Protein AF-A0A957MYA4-F1 (afdb_monomer)

Foldseek 3Di:
DDDPVNVCVVVDPDAAEDEFFAFPVVVVVVCVVVVHQWHFYDDPNDGDDIDGPPDDAPDRTHCPVVVVVD

Secondary structure (DSSP, 8-state):
---HHHHHHHH-----EEETT-BHHHHHHHHHHHT-SEEEEEETTEEEEEEETTS---SSBTTTTSTT--

Mean predicted aligned error: 5.98 Å

Nearest PDB structures (foldseek):
  2rc3-assembly1_D  TM=9.299E-01  e=1.098E-03  Nitrosomonas europaea ATCC 19718
  2rc3-assembly2_B  TM=9.627E-01  e=3.451E-03  Nitrosomonas europaea ATCC 19718
  4fry-assembly1_A  TM=9.320E-01  e=1.014E-02  Burkholderia ambifaria MC40-6
  6zs7-assembly3_E  TM=7.711E-01  e=1.989E-02  Toxoplasma gondii ME49
  3ghd-assembly1_A  TM=9.032E-01  e=7.155E-02  Pyrococcus furiosus

pLDDT: mean 84.76, std 13.53, range [48.38, 97.19]

Radius of gyration: 13.78 Å; Cα contacts (8 Å, |Δi|>4): 77; chains: 1; bounding box: 31×27×38 Å

Sequence (70 aa):
MGTVHDILARKGSQVFTVPAGASVLDAARVMNEHKIGALLVELDGRTVEVFAGRGRHAGLELGGALEEIL

Solvent-accessible surface area (backbone atoms only — not comparable to full-atom values): 4429 Å² total; per-residue (Å²): 135,85,51,73,65,60,51,36,74,73,72,52,86,84,78,59,72,44,54,49,65,40,39,55,65,57,54,52,49,55,28,62,76,70,73,46,70,60,38,37,26,28,50,97,90,36,82,76,47,77,50,40,88,86,62,89,74,91,58,72,30,38,62,65,75,52,73,83,75,110

Structure (mmCIF, N/CA/C/O backbone):
data_AF-A0A957MYA4-F1
#
_entry.id   AF-A0A957MYA4-F1
#
loop_
_atom_site.group_PDB
_atom_site.id
_atom_site.type_symbol
_a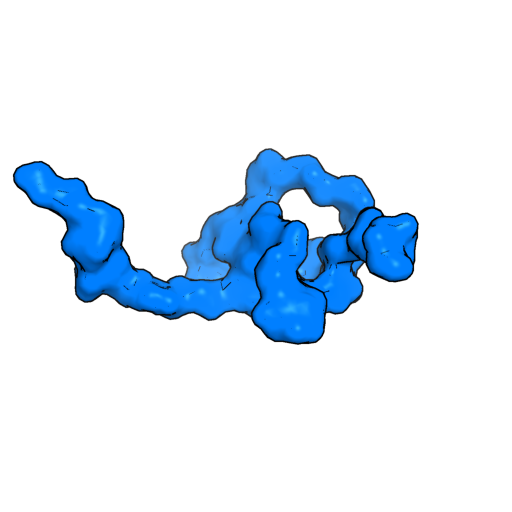tom_site.label_atom_id
_atom_site.label_alt_id
_atom_site.label_comp_id
_atom_site.label_asym_id
_atom_site.label_entity_id
_atom_site.label_seq_id
_atom_site.pdbx_PDB_ins_code
_atom_site.Cartn_x
_atom_site.Cartn_y
_atom_site.Cartn_z
_atom_site.occupancy
_atom_site.B_iso_or_equiv
_atom_site.auth_seq_id
_atom_site.auth_comp_id
_atom_site.auth_asym_id
_atom_site.auth_atom_id
_atom_site.pdbx_PDB_model_num
ATOM 1 N N . MET A 1 1 ? -10.375 -4.547 27.035 1.00 65.06 1 MET A N 1
ATOM 2 C CA . MET A 1 1 ? -9.209 -4.486 26.125 1.00 65.06 1 MET A CA 1
ATOM 3 C C . MET A 1 1 ? -9.727 -4.687 24.715 1.00 65.06 1 MET A C 1
ATOM 5 O O . MET A 1 1 ? -10.450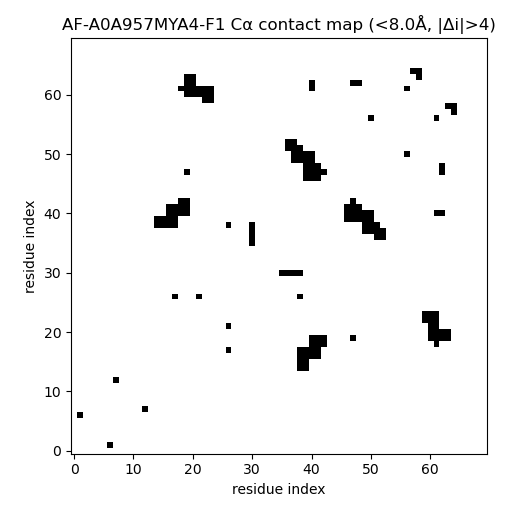 -5.651 24.521 1.00 65.06 1 MET A O 1
ATOM 9 N N . GLY A 1 2 ? -9.452 -3.773 23.782 1.00 84.88 2 GLY A N 1
ATOM 10 C CA . GLY A 1 2 ? -9.846 -3.948 22.379 1.00 84.88 2 GLY A CA 1
ATOM 11 C C . GLY A 1 2 ? -8.823 -4.808 21.644 1.00 84.88 2 GLY A C 1
ATOM 12 O O . GLY A 1 2 ? -7.623 -4.570 21.775 1.00 84.88 2 GLY A O 1
ATOM 13 N N . THR A 1 3 ? -9.288 -5.815 20.913 1.00 95.62 3 THR A N 1
ATOM 14 C CA . THR A 1 3 ? -8.451 -6.662 20.056 1.00 95.62 3 THR A CA 1
ATOM 15 C C . THR A 1 3 ? -8.219 -6.000 18.695 1.00 95.62 3 THR A C 1
ATOM 17 O O . THR A 1 3 ? -8.903 -5.046 18.320 1.00 95.62 3 THR A O 1
ATOM 20 N N . VAL A 1 4 ? -7.277 -6.527 17.906 1.00 93.81 4 VAL A N 1
ATOM 21 C CA . VAL A 1 4 ? -7.102 -6.111 16.501 1.00 93.81 4 VAL A CA 1
ATOM 22 C C . VAL A 1 4 ? -8.395 -6.317 15.706 1.00 93.81 4 VAL A C 1
ATOM 24 O O . VAL A 1 4 ? -8.760 -5.463 14.899 1.00 93.81 4 VAL A O 1
ATOM 27 N N . HIS A 1 5 ? -9.124 -7.402 15.981 1.00 93.56 5 HIS A N 1
ATOM 28 C CA . HIS A 1 5 ? -10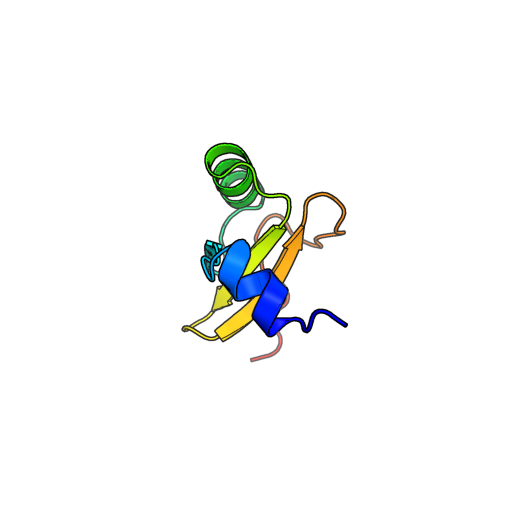.417 -7.680 15.363 1.00 93.56 5 HIS A CA 1
ATOM 29 C C . HIS A 1 5 ? -11.438 -6.570 15.661 1.00 93.56 5 HIS A C 1
ATOM 31 O O . HIS A 1 5 ? -12.103 -6.097 14.745 1.00 93.56 5 HIS A O 1
ATOM 37 N N . ASP A 1 6 ? -11.503 -6.079 16.902 1.00 94.44 6 ASP A N 1
ATOM 38 C CA . ASP A 1 6 ? -12.417 -4.988 17.277 1.00 94.44 6 ASP A CA 1
ATOM 39 C C . ASP A 1 6 ? -12.074 -3.664 16.578 1.00 94.44 6 ASP A C 1
ATOM 41 O O . ASP A 1 6 ? -12.958 -2.871 16.245 1.00 94.44 6 ASP A O 1
ATOM 45 N N . ILE A 1 7 ? -10.785 -3.414 16.328 1.00 94.12 7 ILE A N 1
ATOM 46 C CA . ILE A 1 7 ? -10.330 -2.243 15.569 1.00 94.12 7 ILE A CA 1
ATOM 47 C C . ILE A 1 7 ? -10.740 -2.378 14.099 1.00 94.12 7 ILE A C 1
ATOM 49 O O . ILE A 1 7 ? -11.295 -1.437 13.530 1.00 94.12 7 ILE A O 1
ATOM 53 N N . LEU A 1 8 ? -10.499 -3.540 13.485 1.00 93.81 8 LEU A N 1
ATOM 54 C CA . LEU A 1 8 ? -10.835 -3.795 12.082 1.00 93.81 8 LEU A CA 1
ATOM 55 C C . LEU A 1 8 ? -12.346 -3.803 11.838 1.00 93.81 8 LEU A C 1
ATOM 57 O O . LEU A 1 8 ? -12.787 -3.238 10.843 1.00 93.81 8 LEU A O 1
ATOM 61 N N . ALA A 1 9 ? -13.145 -4.329 12.769 1.00 92.94 9 ALA A N 1
ATOM 62 C CA . ALA A 1 9 ? -14.605 -4.294 12.686 1.00 92.94 9 ALA A CA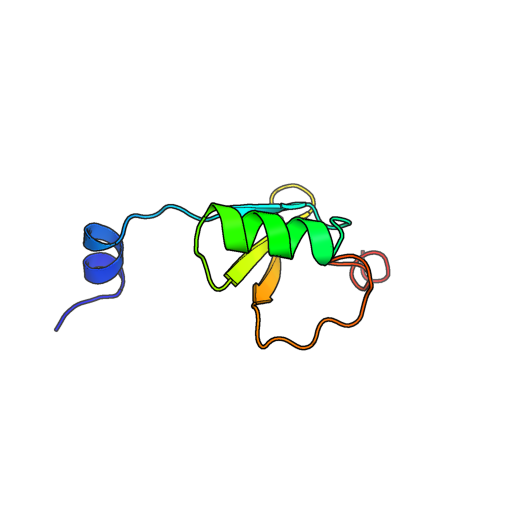 1
ATOM 63 C C . ALA A 1 9 ? -15.156 -2.858 12.591 1.00 92.94 9 ALA A C 1
ATOM 65 O O . ALA A 1 9 ? -16.173 -2.624 11.945 1.00 92.94 9 ALA A O 1
ATOM 66 N N . ARG A 1 10 ? -14.472 -1.883 13.207 1.00 93.38 10 ARG A N 1
ATOM 67 C CA . ARG A 1 10 ? -14.844 -0.458 13.160 1.00 93.38 10 ARG A CA 1
ATOM 68 C C . ARG A 1 10 ? -14.227 0.287 11.977 1.00 93.38 10 ARG A C 1
ATOM 70 O O . ARG A 1 10 ? -14.859 1.186 11.435 1.00 93.38 10 ARG A O 1
ATOM 77 N N . LYS A 1 11 ? -12.983 -0.040 11.614 1.00 90.44 11 LYS A N 1
ATOM 78 C CA . LYS A 1 11 ? -12.221 0.625 10.542 1.00 90.44 11 LYS A CA 1
ATOM 79 C C . LYS A 1 11 ? -12.623 0.137 9.142 1.00 90.44 11 LYS A C 1
ATOM 81 O O . LYS A 1 11 ? -12.512 0.893 8.182 1.00 90.44 11 LYS A O 1
ATOM 86 N N . GLY A 1 12 ? -13.070 -1.113 9.036 1.00 89.94 12 GLY A N 1
ATOM 87 C CA . GLY A 1 12 ? -13.254 -1.837 7.783 1.00 89.94 12 GLY A CA 1
ATOM 88 C C . GLY A 1 12 ? -12.010 -2.637 7.379 1.00 89.94 12 GLY A C 1
ATOM 89 O O . GLY A 1 12 ? -10.884 -2.328 7.779 1.00 89.94 12 GLY A O 1
ATOM 90 N N . SER A 1 13 ? -12.232 -3.664 6.558 1.00 91.12 13 SER A N 1
ATOM 91 C CA . SER A 1 13 ? -11.200 -4.605 6.088 1.00 91.12 13 SER A CA 1
ATOM 92 C C . SER A 1 13 ? -10.672 -4.282 4.687 1.00 91.12 13 SER A C 1
ATOM 94 O O . SER A 1 13 ? -10.056 -5.134 4.055 1.00 91.12 13 SER A O 1
ATOM 96 N N . GLN A 1 14 ? -10.935 -3.078 4.172 1.00 93.50 14 GLN A N 1
ATOM 97 C CA . GLN A 1 14 ? -10.463 -2.674 2.850 1.00 93.50 14 GLN A CA 1
ATOM 98 C C . GLN A 1 14 ? -8.939 -2.542 2.846 1.00 93.50 14 GLN A C 1
ATOM 100 O O . GLN A 1 14 ? -8.356 -1.847 3.683 1.00 93.50 14 GLN A O 1
ATOM 105 N N . VAL A 1 15 ? -8.314 -3.190 1.870 1.00 92.88 15 VAL A N 1
ATOM 106 C CA . VAL A 1 15 ? -6.876 -3.152 1.623 1.00 92.88 15 VAL A CA 1
ATOM 107 C C . VAL A 1 15 ? -6.675 -2.728 0.176 1.00 92.88 15 VAL A C 1
ATOM 109 O O . VAL A 1 15 ? -7.335 -3.251 -0.716 1.00 92.88 15 VAL A O 1
ATOM 112 N N . PHE A 1 16 ? -5.796 -1.754 -0.039 1.00 95.31 16 PHE A N 1
ATOM 113 C CA . PHE A 1 16 ? -5.431 -1.293 -1.372 1.00 95.31 16 PHE A CA 1
ATOM 114 C C . PHE A 1 16 ? -4.125 -1.939 -1.793 1.00 95.31 16 PHE A C 1
ATOM 116 O O . PHE A 1 16 ? -3.176 -1.987 -0.999 1.00 95.31 16 PHE A O 1
ATOM 123 N N . THR A 1 17 ? -4.090 -2.416 -3.033 1.00 95.31 17 THR A N 1
ATOM 124 C CA . THR A 1 17 ? -2.936 -3.107 -3.597 1.00 95.31 17 THR A CA 1
ATOM 125 C C . THR A 1 17 ? -2.572 -2.541 -4.967 1.00 95.31 17 THR A C 1
ATOM 127 O O . THR A 1 17 ? -3.401 -1.924 -5.640 1.00 95.31 17 THR A O 1
ATOM 130 N N . VAL A 1 18 ? -1.308 -2.702 -5.355 1.00 94.88 18 VAL A N 1
ATOM 131 C CA . VAL A 1 18 ? -0.790 -2.410 -6.700 1.00 94.88 18 VAL A CA 1
ATOM 132 C C . VAL A 1 18 ? 0.058 -3.593 -7.171 1.00 94.88 18 VAL A C 1
ATOM 134 O O . VAL A 1 18 ? 0.639 -4.285 -6.330 1.00 94.88 18 VAL A O 1
ATOM 137 N N . PRO A 1 19 ? 0.155 -3.847 -8.485 1.00 93.44 19 PRO A N 1
ATOM 138 C CA . PRO A 1 19 ? 1.010 -4.913 -8.985 1.00 93.44 19 PRO A CA 1
ATOM 139 C C . PRO A 1 19 ? 2.493 -4.595 -8.752 1.00 93.44 19 PRO A C 1
ATOM 141 O O . PRO A 1 19 ? 2.912 -3.435 -8.800 1.00 93.44 19 PRO A O 1
ATOM 144 N N . ALA A 1 20 ? 3.300 -5.633 -8.551 1.00 90.06 20 ALA A N 1
ATO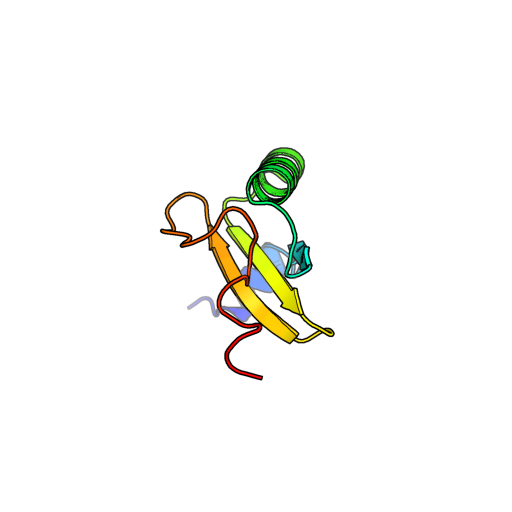M 145 C CA . ALA A 1 20 ? 4.743 -5.544 -8.732 1.00 90.06 20 ALA A CA 1
ATOM 146 C C . ALA A 1 20 ? 5.047 -5.072 -10.167 1.00 90.06 20 ALA A C 1
ATOM 148 O O . ALA A 1 20 ? 4.313 -5.386 -11.105 1.00 90.06 20 ALA A O 1
ATOM 149 N N . GLY A 1 21 ? 6.074 -4.240 -10.322 1.00 88.75 21 GLY A N 1
ATOM 150 C CA . GLY A 1 21 ? 6.363 -3.505 -11.555 1.00 88.75 21 GLY A CA 1
ATOM 151 C C . GLY A 1 21 ? 5.615 -2.172 -11.688 1.00 88.75 21 GLY A C 1
ATOM 152 O O . GLY A 1 21 ? 5.956 -1.370 -12.552 1.00 88.75 21 GLY A O 1
ATOM 153 N N . ALA A 1 22 ? 4.634 -1.868 -10.825 1.00 91.25 22 ALA A N 1
ATOM 154 C CA . ALA A 1 22 ? 4.051 -0.527 -10.792 1.00 91.25 22 ALA A CA 1
ATOM 155 C C . ALA A 1 22 ? 5.121 0.519 -10.448 1.00 91.25 22 ALA A C 1
ATOM 157 O O . ALA A 1 22 ? 5.958 0.313 -9.563 1.00 91.25 22 ALA A O 1
ATOM 158 N N . SER A 1 23 ? 5.065 1.674 -11.113 1.00 90.94 23 SER A N 1
ATOM 159 C CA . SER A 1 23 ? 5.974 2.771 -10.801 1.00 90.94 23 SER A CA 1
ATOM 160 C C . SER A 1 23 ? 5.681 3.344 -9.411 1.00 90.94 23 SER A C 1
ATOM 162 O O . SER A 1 23 ? 4.534 3.380 -8.948 1.00 90.94 23 SER A O 1
ATOM 164 N N . VAL A 1 24 ? 6.712 3.884 -8.759 1.00 89.88 24 VAL A N 1
ATOM 165 C CA . VAL A 1 24 ? 6.548 4.607 -7.484 1.00 89.88 24 VAL A CA 1
ATOM 166 C C . VAL A 1 24 ? 5.551 5.768 -7.621 1.00 89.88 24 VAL A C 1
ATOM 168 O O . VAL A 1 24 ? 4.793 6.056 -6.692 1.00 89.88 24 VAL A O 1
ATOM 171 N N . LEU A 1 25 ? 5.518 6.427 -8.785 1.00 90.62 25 LEU A N 1
ATOM 172 C CA . LEU A 1 25 ? 4.584 7.516 -9.069 1.00 90.62 25 LEU A CA 1
ATOM 173 C C . LEU A 1 25 ? 3.131 7.032 -9.082 1.00 90.62 25 LEU A C 1
ATOM 175 O O . LEU A 1 25 ? 2.267 7.695 -8.507 1.00 90.62 25 LEU A O 1
ATOM 179 N N . ASP A 1 26 ? 2.852 5.896 -9.718 1.00 92.75 26 ASP A N 1
ATOM 180 C CA . ASP A 1 26 ? 1.494 5.358 -9.787 1.00 92.75 26 ASP A CA 1
ATOM 181 C C . ASP A 1 26 ? 1.017 4.895 -8.411 1.00 92.75 26 ASP A C 1
ATOM 183 O O . ASP A 1 26 ? -0.095 5.227 -8.003 1.00 92.75 26 ASP A O 1
ATOM 187 N N . ALA A 1 27 ? 1.891 4.264 -7.625 1.00 93.00 27 ALA A N 1
ATOM 188 C CA . ALA A 1 27 ? 1.582 3.937 -6.238 1.00 93.00 27 ALA A CA 1
ATOM 189 C C . ALA A 1 27 ? 1.294 5.194 -5.396 1.00 93.00 27 ALA A C 1
ATOM 191 O O . ALA A 1 27 ? 0.313 5.236 -4.652 1.00 93.00 27 ALA A O 1
ATOM 192 N N . ALA A 1 28 ? 2.085 6.260 -5.553 1.00 92.31 28 ALA A N 1
ATOM 193 C CA . ALA A 1 28 ? 1.846 7.531 -4.868 1.00 92.31 28 ALA A CA 1
ATOM 194 C C . ALA A 1 28 ? 0.516 8.194 -5.285 1.00 92.31 28 ALA A C 1
ATOM 196 O O . ALA A 1 28 ? -0.158 8.805 -4.450 1.00 92.31 28 ALA A O 1
ATOM 197 N N . ARG A 1 29 ? 0.104 8.058 -6.554 1.00 94.88 29 ARG A N 1
ATOM 198 C CA . ARG A 1 29 ? -1.206 8.529 -7.038 1.00 94.88 29 ARG A CA 1
ATOM 199 C C . ARG A 1 29 ? -2.350 7.773 -6.371 1.00 94.88 29 ARG A C 1
ATOM 201 O O . ARG A 1 29 ? -3.224 8.426 -5.805 1.00 94.88 29 ARG A O 1
ATOM 208 N N . VAL A 1 30 ? -2.285 6.440 -6.342 1.00 95.81 30 VAL A N 1
ATOM 209 C CA . VAL A 1 30 ? -3.263 5.579 -5.649 1.00 95.81 30 VAL A CA 1
ATOM 210 C C . VAL A 1 30 ? -3.358 5.957 -4.168 1.00 95.81 30 VAL A C 1
ATOM 212 O O . VAL A 1 30 ? -4.452 6.120 -3.623 1.00 95.81 30 VAL A O 1
ATOM 215 N N . MET A 1 31 ? -2.215 6.190 -3.512 1.00 95.19 31 MET A N 1
ATOM 216 C CA . MET A 1 31 ? -2.189 6.650 -2.122 1.00 95.19 31 MET A CA 1
ATOM 217 C C . MET A 1 31 ? -2.912 7.987 -1.927 1.00 95.19 31 MET A C 1
ATOM 219 O O . MET A 1 31 ? -3.664 8.153 -0.964 1.00 95.19 31 MET A O 1
ATOM 223 N N . ASN A 1 32 ? -2.706 8.944 -2.835 1.00 95.50 32 ASN A N 1
ATOM 224 C CA . ASN A 1 32 ? -3.339 10.256 -2.757 1.00 95.50 32 ASN A CA 1
ATOM 225 C C . ASN A 1 32 ? -4.840 10.219 -3.088 1.00 95.50 32 ASN A C 1
ATOM 227 O O . ASN A 1 32 ? -5.605 10.953 -2.457 1.00 95.50 32 ASN A O 1
ATOM 231 N N . GLU A 1 33 ? -5.272 9.390 -4.039 1.00 97.19 33 GLU A N 1
ATOM 232 C CA . GLU A 1 33 ? -6.692 9.201 -4.362 1.00 97.19 33 GLU A CA 1
ATOM 233 C C . GLU A 1 33 ? -7.454 8.611 -3.177 1.00 97.19 33 GLU A C 1
ATOM 235 O O . GLU A 1 33 ? -8.490 9.145 -2.779 1.00 97.19 33 GLU A O 1
ATOM 240 N N . HIS A 1 34 ? -6.900 7.578 -2.543 1.00 95.69 34 HIS A N 1
ATOM 241 C CA . HIS A 1 34 ? -7.552 6.899 -1.422 1.00 95.69 34 HIS A CA 1
ATOM 242 C C . HIS A 1 34 ? -7.233 7.497 -0.047 1.00 95.69 34 HIS A C 1
ATOM 244 O O . HIS A 1 34 ? -7.751 7.019 0.962 1.00 95.69 34 HIS A O 1
ATOM 250 N N . LYS A 1 35 ? -6.407 8.552 0.008 1.00 95.00 35 LYS A N 1
ATOM 251 C CA . LYS A 1 35 ? -5.972 9.226 1.246 1.00 95.00 35 LYS A CA 1
ATOM 252 C C . LYS A 1 35 ? -5.346 8.258 2.260 1.00 95.00 35 LYS A C 1
ATOM 254 O O . LYS A 1 35 ? -5.594 8.348 3.462 1.00 95.00 35 LYS A O 1
ATOM 259 N N . ILE A 1 36 ? -4.513 7.340 1.771 1.00 95.06 36 ILE A N 1
ATOM 260 C CA . ILE A 1 36 ? -3.827 6.316 2.571 1.00 95.06 36 ILE A CA 1
ATOM 261 C C . ILE A 1 36 ? -2.321 6.586 2.665 1.00 95.06 36 ILE A C 1
ATOM 263 O O . ILE A 1 36 ? -1.717 7.181 1.777 1.00 95.06 36 ILE A O 1
ATOM 267 N N . GLY A 1 37 ? -1.706 6.134 3.761 1.00 92.69 37 GLY A N 1
ATOM 268 C CA . GLY A 1 37 ? -0.265 6.283 4.013 1.00 92.69 37 GLY A CA 1
ATOM 269 C C . GLY A 1 37 ? 0.587 5.067 3.632 1.00 92.69 37 GLY A C 1
ATOM 270 O O . GLY A 1 37 ? 1.816 5.163 3.668 1.00 92.69 37 GLY A O 1
ATOM 271 N N . ALA A 1 38 ? -0.053 3.947 3.289 1.00 93.31 38 ALA A N 1
ATOM 272 C CA . ALA A 1 38 ? 0.594 2.718 2.851 1.00 93.31 38 ALA A CA 1
ATOM 273 C C . ALA A 1 38 ? -0.360 1.857 2.007 1.00 93.31 38 ALA A C 1
ATOM 275 O O . ALA A 1 38 ? -1.577 1.946 2.189 1.00 93.31 38 ALA A O 1
ATOM 276 N N . LEU A 1 39 ? 0.199 1.017 1.137 1.00 94.69 39 LEU A N 1
ATOM 277 C CA . LEU A 1 39 ? -0.505 0.019 0.325 1.00 94.69 39 LEU A CA 1
ATOM 278 C C . LEU A 1 39 ? 0.339 -1.257 0.184 1.00 94.69 39 LEU A C 1
ATOM 280 O O . LEU A 1 39 ? 1.534 -1.246 0.489 1.00 94.69 39 LEU A O 1
ATOM 284 N N . LEU A 1 40 ? -0.279 -2.356 -0.249 1.00 94.44 40 LEU A N 1
ATOM 285 C CA . LEU A 1 40 ? 0.436 -3.608 -0.512 1.00 94.44 40 LEU A CA 1
ATOM 286 C C . LEU A 1 40 ? 0.873 -3.692 -1.975 1.00 94.44 40 LEU A C 1
ATOM 288 O O . LEU A 1 40 ? 0.142 -3.286 -2.873 1.00 94.44 40 LEU A O 1
ATOM 292 N N . VAL A 1 41 ? 2.047 -4.260 -2.208 1.00 92.62 41 VAL A N 1
ATOM 293 C CA . VAL A 1 41 ? 2.512 -4.640 -3.543 1.00 92.62 41 VAL A CA 1
ATOM 294 C C . VAL A 1 41 ? 2.287 -6.134 -3.701 1.00 92.62 41 VAL A C 1
ATOM 296 O O . VAL A 1 41 ? 2.675 -6.913 -2.823 1.00 92.62 41 VAL A O 1
ATOM 299 N N . GLU A 1 42 ? 1.657 -6.532 -4.798 1.00 93.44 42 GLU A N 1
ATOM 300 C CA . GLU A 1 42 ? 1.305 -7.923 -5.068 1.00 93.44 42 GLU A CA 1
ATOM 301 C C . GLU A 1 42 ? 1.936 -8.438 -6.358 1.00 93.44 42 GLU A C 1
ATOM 303 O O . GLU A 1 42 ? 1.949 -7.753 -7.377 1.00 93.44 42 GLU A O 1
ATOM 308 N N . LEU A 1 43 ? 2.404 -9.682 -6.321 1.00 89.94 43 LEU A N 1
ATOM 309 C CA . LEU A 1 43 ? 2.846 -10.445 -7.482 1.00 89.94 43 LEU A CA 1
ATOM 310 C C . LEU A 1 43 ? 2.093 -11.776 -7.479 1.00 89.94 43 LEU A C 1
ATOM 31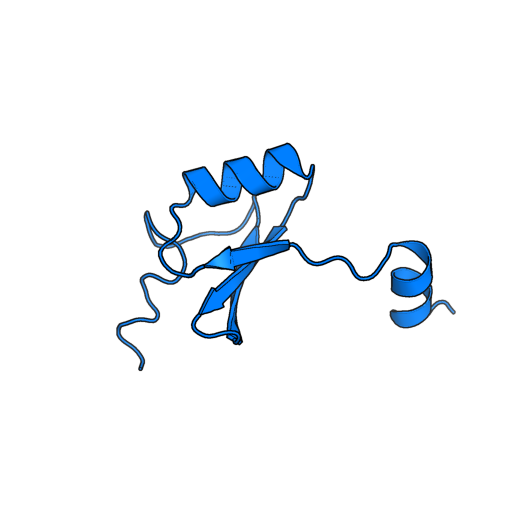2 O O . LEU A 1 43 ? 2.117 -12.492 -6.479 1.00 89.94 43 LEU A O 1
ATOM 316 N N . ASP A 1 44 ? 1.372 -12.079 -8.559 1.00 88.75 44 ASP A N 1
ATOM 317 C CA . ASP A 1 44 ? 0.596 -13.320 -8.716 1.00 88.75 44 ASP A CA 1
ATOM 318 C C . ASP A 1 44 ? -0.323 -13.651 -7.523 1.00 88.75 44 ASP A C 1
ATOM 320 O O . ASP A 1 44 ? -0.402 -14.785 -7.043 1.00 88.75 44 ASP A O 1
ATOM 324 N N . GLY A 1 45 ? -1.009 -12.627 -7.001 1.00 86.94 45 GLY A N 1
ATOM 325 C CA . GLY A 1 45 ? -1.925 -12.757 -5.862 1.00 86.94 45 GLY A CA 1
ATOM 326 C C . GLY A 1 45 ? -1.232 -12.979 -4.513 1.00 86.94 45 GLY A C 1
ATOM 327 O O . GLY A 1 45 ? -1.892 -13.317 -3.530 1.00 86.94 45 GLY A O 1
ATOM 328 N N . ARG A 1 46 ? 0.093 -12.808 -4.446 1.00 87.75 46 ARG A N 1
ATOM 329 C CA . ARG A 1 46 ? 0.873 -12.850 -3.207 1.00 87.75 46 ARG A CA 1
ATOM 330 C C . ARG A 1 46 ? 1.356 -11.455 -2.860 1.00 87.75 46 ARG A C 1
ATOM 332 O O . ARG A 1 46 ? 1.944 -10.775 -3.693 1.00 87.75 46 ARG A O 1
ATOM 339 N N . THR A 1 47 ? 1.166 -11.045 -1.612 1.00 88.88 47 THR A N 1
ATOM 340 C CA . THR A 1 47 ? 1.788 -9.824 -1.095 1.00 88.88 47 THR A CA 1
ATOM 341 C C . THR A 1 47 ? 3.296 -10.014 -1.002 1.00 88.88 47 THR A C 1
ATOM 343 O O . THR A 1 47 ? 3.765 -10.915 -0.306 1.00 88.88 47 THR A O 1
ATOM 346 N N . VAL A 1 48 ? 4.043 -9.146 -1.677 1.00 89.06 48 VAL A N 1
ATOM 347 C CA . VAL A 1 48 ? 5.505 -9.212 -1.730 1.00 89.06 48 VAL A CA 1
ATOM 348 C C . VAL A 1 48 ? 6.194 -8.049 -1.020 1.00 89.06 48 VAL A C 1
ATOM 350 O O . VAL A 1 48 ? 7.297 -8.212 -0.507 1.00 89.06 48 VAL A O 1
ATOM 353 N N . GLU A 1 49 ? 5.540 -6.890 -0.931 1.00 86.69 49 GLU A N 1
ATOM 354 C CA . GLU A 1 49 ? 6.090 -5.698 -0.280 1.00 86.69 49 GLU A CA 1
ATOM 355 C C . GLU A 1 49 ? 4.970 -4.846 0.342 1.00 86.69 49 GLU A C 1
ATOM 357 O O . GLU A 1 49 ? 3.818 -4.873 -0.092 1.00 86.69 49 GLU A O 1
ATOM 362 N N . VAL A 1 50 ? 5.313 -4.068 1.373 1.00 90.25 50 VAL A N 1
ATOM 363 C CA . VAL A 1 50 ? 4.478 -2.970 1.880 1.00 90.25 50 VAL A CA 1
ATOM 364 C C . VAL A 1 50 ? 5.107 -1.648 1.450 1.00 90.25 50 VAL A C 1
ATOM 366 O O . VAL A 1 50 ? 6.198 -1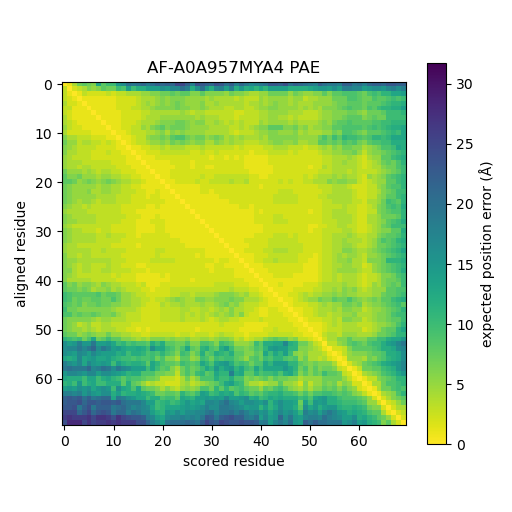.302 1.908 1.00 90.25 50 VAL A O 1
ATOM 369 N N . PHE A 1 51 ? 4.402 -0.881 0.620 1.00 91.31 51 PHE A N 1
ATOM 370 C CA . PHE A 1 51 ? 4.829 0.452 0.204 1.00 91.31 51 PHE A CA 1
ATOM 371 C C . PHE A 1 51 ? 4.255 1.512 1.146 1.00 91.31 51 PHE A C 1
ATOM 373 O O . PHE A 1 51 ? 3.053 1.516 1.412 1.00 91.31 51 PHE A O 1
ATOM 380 N N . ALA A 1 52 ? 5.090 2.419 1.661 1.00 89.69 52 ALA A N 1
ATOM 381 C CA . ALA A 1 52 ? 4.660 3.452 2.603 1.00 89.69 52 ALA A CA 1
ATOM 382 C C . ALA A 1 52 ? 5.425 4.759 2.392 1.00 89.69 52 ALA A C 1
ATOM 384 O O . ALA A 1 52 ? 6.623 4.754 2.136 1.00 89.69 52 ALA A O 1
ATOM 385 N N . GLY A 1 53 ? 4.773 5.902 2.624 1.00 82.69 53 GLY A N 1
ATOM 386 C CA . GLY A 1 53 ? 5.356 7.224 2.331 1.00 82.69 53 GLY A CA 1
ATOM 387 C C . GLY A 1 53 ? 6.626 7.603 3.118 1.00 82.69 53 GLY A C 1
ATOM 388 O O . GLY A 1 53 ? 7.232 8.628 2.829 1.00 82.69 53 GLY A O 1
ATOM 389 N N . ARG A 1 54 ? 7.034 6.812 4.122 1.00 75.12 54 ARG A N 1
ATOM 390 C CA . ARG A 1 54 ? 8.308 6.980 4.856 1.00 75.12 54 ARG A CA 1
ATOM 391 C C . ARG A 1 54 ? 9.293 5.819 4.658 1.00 75.12 54 ARG A C 1
ATOM 393 O O . ARG A 1 54 ? 10.312 5.772 5.346 1.00 75.12 54 ARG A O 1
ATOM 400 N N . GLY A 1 55 ? 8.976 4.873 3.776 1.00 64.12 55 GLY A N 1
ATOM 401 C CA . GLY A 1 55 ? 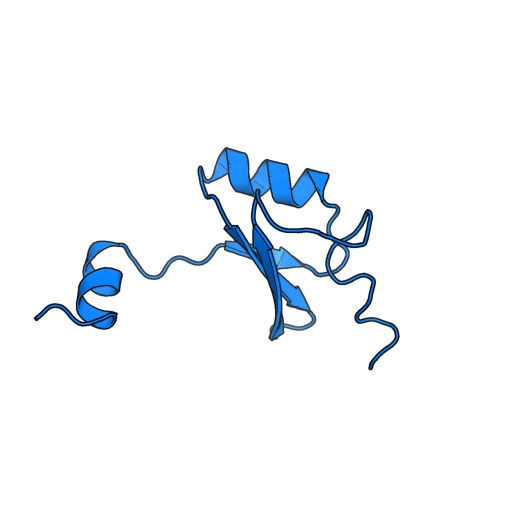9.833 3.741 3.442 1.00 64.12 55 GLY A CA 1
ATOM 402 C C . GLY A 1 55 ? 10.975 4.145 2.512 1.00 64.12 55 GLY A C 1
ATOM 403 O O . GLY A 1 55 ? 10.879 5.114 1.760 1.00 64.12 55 GLY A O 1
ATOM 404 N N . ARG A 1 56 ? 12.088 3.409 2.580 1.00 62.69 56 ARG A N 1
ATOM 405 C CA . ARG A 1 56 ? 13.148 3.491 1.570 1.00 62.69 56 ARG A CA 1
ATOM 406 C C . ARG A 1 56 ? 12.881 2.404 0.538 1.00 62.69 56 ARG A C 1
ATOM 408 O O . ARG A 1 56 ? 12.965 1.231 0.884 1.00 62.69 56 ARG A O 1
ATOM 415 N N . HIS A 1 57 ? 12.582 2.806 -0.690 1.00 70.75 57 HIS A N 1
ATOM 416 C CA . HIS A 1 57 ? 12.296 1.902 -1.802 1.00 70.75 57 HIS A CA 1
ATOM 417 C C . HIS A 1 57 ? 13.469 1.965 -2.782 1.00 70.75 57 HIS A C 1
ATOM 419 O O . HIS A 1 57 ? 13.812 3.037 -3.282 1.00 70.75 57 HIS A O 1
ATOM 425 N N . ALA A 1 58 ? 14.152 0.837 -2.970 1.00 60.56 58 ALA A N 1
ATOM 426 C CA . ALA A 1 58 ? 15.335 0.731 -3.817 1.00 60.56 58 ALA A CA 1
ATOM 427 C C . ALA A 1 58 ? 14.905 0.402 -5.255 1.00 60.56 58 ALA A C 1
ATOM 429 O O . ALA A 1 58 ? 15.053 -0.725 -5.706 1.00 60.56 58 ALA A O 1
ATOM 430 N N . GLY A 1 59 ? 14.304 1.366 -5.954 1.00 65.81 59 GLY A N 1
ATOM 431 C CA . GLY A 1 59 ? 13.843 1.166 -7.329 1.00 65.81 59 GLY A CA 1
ATOM 432 C C . GLY A 1 59 ? 12.960 2.300 -7.843 1.00 65.81 59 GLY A C 1
ATOM 433 O O . GLY A 1 59 ? 12.354 3.032 -7.062 1.00 65.81 59 GLY A O 1
ATOM 434 N N . LEU A 1 60 ? 12.897 2.446 -9.170 1.00 66.81 60 LEU A N 1
ATOM 435 C CA . LEU A 1 60 ? 11.879 3.268 -9.845 1.00 66.81 60 LEU A CA 1
ATOM 436 C C . LEU A 1 60 ? 10.535 2.521 -9.957 1.00 66.81 60 LEU A C 1
ATOM 438 O O . LEU A 1 60 ? 9.484 3.147 -10.113 1.00 66.81 60 LEU A O 1
ATOM 442 N N . GLU A 1 61 ? 10.590 1.195 -9.821 1.00 76.12 61 GLU A N 1
ATOM 443 C CA . GLU A 1 61 ? 9.483 0.247 -9.915 1.00 76.12 61 GLU A CA 1
ATOM 444 C C . GLU A 1 61 ? 9.414 -0.587 -8.630 1.00 76.12 61 GLU A C 1
ATOM 446 O O . GLU A 1 61 ? 10.439 -0.952 -8.044 1.00 76.12 61 GLU A O 1
ATOM 451 N N . LEU A 1 62 ? 8.196 -0.851 -8.164 1.00 80.00 62 LEU A N 1
ATOM 452 C CA . LEU A 1 62 ? 7.942 -1.609 -6.941 1.00 80.00 62 LEU A CA 1
ATOM 453 C C . LEU A 1 62 ? 8.197 -3.099 -7.163 1.00 80.00 62 LEU A C 1
ATOM 455 O O . LEU A 1 62 ? 7.822 -3.644 -8.196 1.00 80.00 62 LEU A O 1
ATOM 459 N N . GLY A 1 63 ? 8.820 -3.771 -6.193 1.00 69.88 63 GLY A N 1
ATOM 460 C CA . GLY A 1 63 ? 9.176 -5.185 -6.327 1.00 69.88 63 GLY A CA 1
ATOM 461 C C . GLY A 1 63 ? 10.333 -5.491 -7.292 1.00 69.88 63 GLY A C 1
ATOM 462 O O . GLY A 1 63 ? 10.605 -6.662 -7.525 1.00 69.88 63 GLY A O 1
ATOM 463 N N . GLY A 1 64 ? 11.059 -4.490 -7.807 1.00 63.69 64 GLY A N 1
ATOM 464 C CA . GLY A 1 64 ? 12.144 -4.696 -8.784 1.00 63.69 64 GLY A CA 1
ATOM 465 C C . GLY A 1 64 ? 13.318 -5.571 -8.309 1.00 63.69 64 GLY A C 1
ATOM 466 O O . GLY A 1 64 ? 14.064 -6.085 -9.130 1.00 63.69 64 GLY A O 1
ATOM 467 N N . ALA A 1 65 ? 13.475 -5.790 -6.999 1.00 60.47 65 ALA A N 1
ATOM 468 C CA . ALA A 1 65 ? 14.482 -6.706 -6.445 1.00 60.47 65 ALA A CA 1
ATOM 469 C C . ALA A 1 65 ? 13.996 -8.165 -6.321 1.00 60.47 65 ALA A C 1
ATOM 471 O O . ALA A 1 65 ? 14.750 -9.028 -5.876 1.00 60.47 65 ALA A O 1
ATOM 472 N N . LEU A 1 66 ? 12.731 -8.445 -6.646 1.00 57.78 66 LEU A N 1
ATOM 473 C CA . LEU A 1 66 ? 12.120 -9.761 -6.451 1.00 57.78 66 LEU A CA 1
ATOM 474 C C . LEU A 1 66 ? 12.207 -10.653 -7.691 1.00 57.78 66 LEU A C 1
ATOM 476 O O . LEU A 1 66 ? 12.123 -11.868 -7.544 1.00 57.78 66 LEU A O 1
ATOM 480 N N . GLU A 1 67 ? 12.441 -10.082 -8.877 1.00 53.66 67 GLU A N 1
ATOM 481 C CA . GLU A 1 67 ? 12.670 -10.866 -10.102 1.00 53.66 67 GLU A CA 1
ATOM 482 C C . GLU A 1 67 ? 14.014 -11.620 -10.084 1.00 53.66 67 GLU A C 1
ATOM 484 O O . GLU A 1 67 ? 14.180 -12.589 -10.813 1.00 53.66 67 GLU A O 1
ATOM 489 N N . GLU A 1 68 ? 14.961 -11.235 -9.219 1.00 51.84 68 GLU A N 1
ATOM 490 C CA . GLU A 1 68 ? 16.251 -11.931 -9.053 1.00 51.84 68 GLU A CA 1
ATOM 491 C C . GLU A 1 68 ? 16.210 -13.10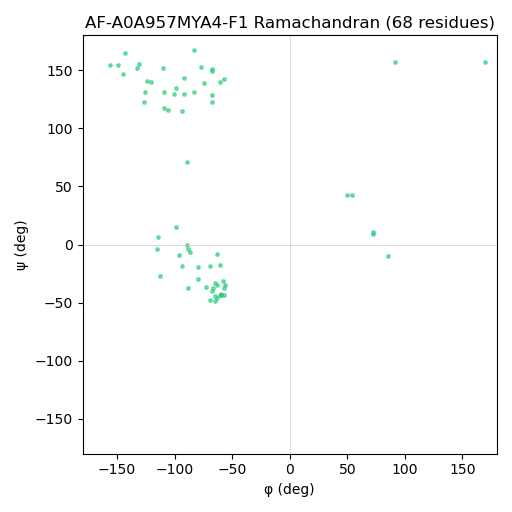2 -8.048 1.00 51.84 68 GLU A C 1
ATOM 493 O O . GLU A 1 68 ? 17.202 -13.815 -7.898 1.00 51.84 68 GLU A O 1
ATOM 498 N N . ILE A 1 69 ? 15.094 -13.306 -7.334 1.00 50.00 69 ILE A N 1
ATOM 499 C CA . ILE A 1 69 ? 15.000 -14.268 -6.215 1.00 50.00 69 ILE A CA 1
ATOM 500 C C . ILE A 1 69 ? 14.010 -15.420 -6.505 1.00 50.00 69 ILE A C 1
ATOM 502 O O . ILE A 1 69 ? 13.914 -16.350 -5.700 1.00 50.00 69 ILE A O 1
ATOM 506 N N . LEU A 1 70 ? 13.310 -15.406 -7.649 1.00 48.38 70 LEU A N 1
ATOM 507 C CA . LEU A 1 70 ? 12.396 -16.482 -8.065 1.00 48.38 70 LEU A CA 1
ATOM 508 C C . LEU A 1 70 ? 12.964 -17.362 -9.187 1.00 48.38 70 LEU A C 1
ATOM 510 O O . LEU A 1 70 ? 13.527 -16.807 -10.153 1.00 48.38 70 LEU A O 1
#